Protein AF-R6TK01-F1 (afdb_monomer_lite)

Structure (mmCIF, N/CA/C/O backbone):
data_AF-R6TK01-F1
#
_entry.id   AF-R6TK01-F1
#
loop_
_atom_site.group_PDB
_atom_site.id
_atom_site.type_symbol
_atom_site.label_atom_id
_atom_site.label_alt_id
_atom_site.label_comp_id
_atom_site.label_asym_id
_atom_site.label_entity_id
_atom_site.label_seq_id
_atom_site.pdbx_PDB_ins_code
_atom_site.Cartn_x
_atom_site.Cartn_y
_atom_site.Cartn_z
_atom_site.occupancy
_atom_site.B_iso_or_equiv
_atom_site.auth_seq_id
_atom_site.auth_comp_id
_atom_site.auth_asym_id
_atom_site.auth_atom_id
_atom_site.pdbx_PDB_model_num
ATOM 1 N N . MET A 1 1 ? 11.593 -1.520 -11.233 1.00 55.06 1 MET A N 1
ATOM 2 C CA . MET A 1 1 ? 10.913 -2.634 -10.537 1.00 55.06 1 MET A CA 1
ATOM 3 C C . MET A 1 1 ? 9.438 -2.572 -10.895 1.00 55.06 1 MET A C 1
ATOM 5 O O . MET A 1 1 ? 8.769 -1.635 -10.474 1.00 55.06 1 MET A O 1
ATOM 9 N N . ILE A 1 2 ? 8.979 -3.482 -11.754 1.00 73.88 2 ILE A N 1
ATOM 10 C CA . ILE A 1 2 ? 7.575 -3.593 -12.165 1.00 73.88 2 ILE A CA 1
ATOM 11 C C . ILE A 1 2 ? 6.968 -4.636 -11.227 1.00 73.88 2 ILE A C 1
ATOM 13 O O . ILE A 1 2 ? 7.268 -5.815 -11.356 1.00 73.88 2 ILE A O 1
ATOM 17 N N . TYR A 1 3 ? 6.235 -4.190 -10.210 1.00 80.94 3 TYR A N 1
ATOM 18 C CA . TYR A 1 3 ? 5.462 -5.093 -9.357 1.00 80.94 3 TYR A CA 1
ATOM 19 C C . TYR A 1 3 ? 4.089 -5.310 -9.982 1.00 80.94 3 TYR A C 1
ATOM 21 O O . TYR A 1 3 ? 3.574 -4.422 -10.665 1.00 80.94 3 TYR A O 1
ATOM 29 N N . ASP A 1 4 ? 3.491 -6.464 -9.709 1.00 88.94 4 ASP A N 1
ATOM 30 C CA . ASP A 1 4 ? 2.203 -6.852 -10.273 1.00 88.94 4 ASP A CA 1
ATOM 31 C C . ASP A 1 4 ? 1.039 -6.179 -9.518 1.00 88.94 4 ASP A C 1
ATOM 33 O O . ASP A 1 4 ? 0.403 -6.737 -8.620 1.00 88.94 4 ASP A O 1
ATOM 37 N N . TRP A 1 5 ? 0.811 -4.898 -9.814 1.00 88.38 5 TRP A N 1
ATOM 38 C CA . TRP A 1 5 ? -0.169 -4.069 -9.105 1.00 88.38 5 TRP A CA 1
ATOM 39 C C . TRP A 1 5 ? -1.621 -4.491 -9.344 1.00 88.38 5 TRP A C 1
ATOM 41 O O . TRP A 1 5 ? -2.483 -4.198 -8.514 1.00 88.38 5 TRP A O 1
ATOM 51 N N . GLU A 1 6 ? -1.898 -5.204 -10.435 1.00 89.44 6 GLU A N 1
ATOM 52 C CA . GLU A 1 6 ? -3.208 -5.820 -10.650 1.00 89.44 6 GLU A CA 1
ATOM 53 C C . GLU A 1 6 ? -3.465 -6.914 -9.612 1.00 89.44 6 GLU A C 1
ATOM 55 O O . GLU A 1 6 ? -4.512 -6.917 -8.954 1.00 89.44 6 GLU A O 1
ATOM 60 N N . LYS A 1 7 ? -2.465 -7.773 -9.368 1.00 90.12 7 LYS A N 1
ATOM 61 C CA . LYS A 1 7 ? -2.513 -8.786 -8.307 1.00 90.12 7 LYS A CA 1
ATOM 62 C C . LYS A 1 7 ? -2.649 -8.138 -6.925 1.00 90.12 7 LYS A C 1
ATOM 64 O O . LYS A 1 7 ? -3.455 -8.596 -6.1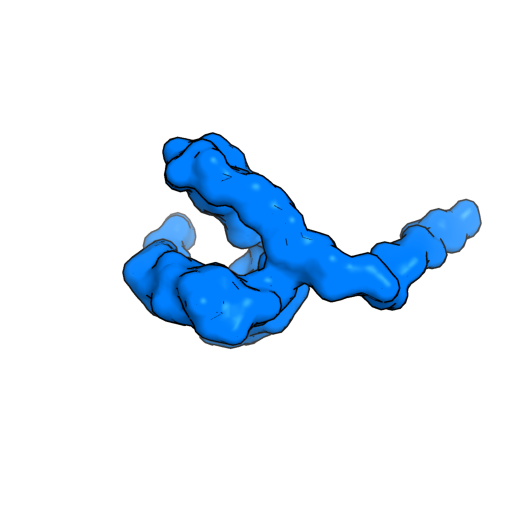17 1.00 90.12 7 LYS A O 1
ATOM 69 N N . ALA A 1 8 ? -1.952 -7.023 -6.680 1.00 89.81 8 ALA A N 1
ATOM 70 C CA . ALA A 1 8 ? -2.106 -6.237 -5.450 1.00 89.81 8 ALA A CA 1
ATOM 71 C C . ALA A 1 8 ? -3.562 -5.790 -5.221 1.00 89.81 8 ALA A C 1
ATOM 73 O O . ALA A 1 8 ? -4.079 -5.905 -4.112 1.00 89.81 8 ALA A O 1
ATOM 74 N N . GLY A 1 9 ? -4.241 -5.323 -6.275 1.00 89.50 9 GLY A N 1
ATOM 75 C CA . GLY A 1 9 ? -5.647 -4.913 -6.227 1.00 89.50 9 GLY A CA 1
ATOM 76 C C . GLY A 1 9 ? -6.612 -6.067 -5.953 1.00 89.50 9 GLY A C 1
ATOM 77 O O . GLY A 1 9 ? -7.598 -5.887 -5.241 1.00 89.50 9 GLY A O 1
ATOM 78 N N . VAL A 1 10 ? -6.337 -7.260 -6.488 1.00 92.19 10 VAL A N 1
ATOM 79 C CA . VAL A 1 10 ? -7.125 -8.471 -6.198 1.00 92.19 10 VAL A CA 1
ATOM 80 C C . VAL A 1 10 ? -7.001 -8.855 -4.725 1.00 92.19 10 VAL A C 1
ATOM 82 O O . VAL A 1 10 ? -8.022 -8.988 -4.058 1.00 92.19 10 VAL A O 1
ATOM 85 N N . LEU A 1 11 ? -5.775 -8.947 -4.206 1.00 89.75 11 LEU A N 1
ATOM 86 C CA . LEU A 1 11 ? -5.513 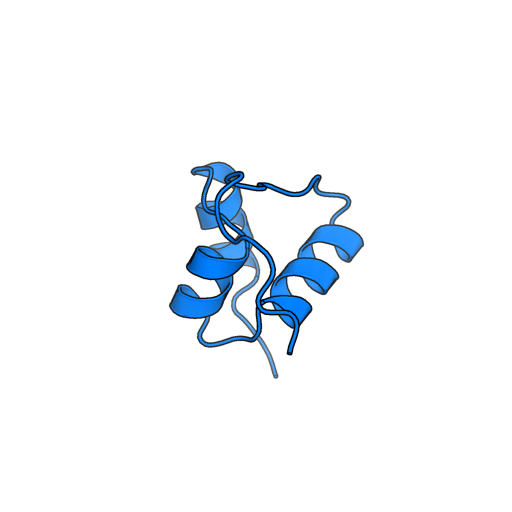-9.281 -2.801 1.00 89.75 11 LEU A CA 1
ATOM 87 C C . LEU A 1 11 ? -6.120 -8.235 -1.857 1.00 89.75 11 LEU A C 1
ATOM 89 O O . LEU A 1 11 ? -6.818 -8.573 -0.905 1.00 89.75 11 LEU A O 1
ATOM 93 N N . TYR A 1 12 ? -5.944 -6.950 -2.170 1.00 89.69 12 TYR A N 1
ATOM 94 C CA . TYR A 1 12 ? -6.544 -5.862 -1.400 1.00 89.69 12 TYR A CA 1
ATOM 95 C C . TYR A 1 12 ? -8.076 -5.973 -1.337 1.00 89.69 12 TYR A C 1
ATOM 97 O O . TYR A 1 12 ? -8.663 -5.805 -0.269 1.00 89.69 12 TYR A O 1
ATOM 105 N N . ARG A 1 13 ? -8.734 -6.304 -2.459 1.00 87.81 13 ARG A N 1
ATOM 106 C CA . ARG A 1 13 ? -10.192 -6.526 -2.506 1.00 87.81 13 ARG A CA 1
ATOM 107 C C . ARG A 1 13 ? -10.642 -7.770 -1.741 1.00 87.81 13 ARG A C 1
ATOM 109 O O . ARG A 1 13 ? -11.775 -7.795 -1.277 1.00 87.81 13 ARG A O 1
ATOM 116 N N . GLN A 1 14 ? -9.773 -8.765 -1.581 1.00 88.88 14 GLN A N 1
ATOM 117 C CA . GLN A 1 14 ? -10.018 -9.920 -0.711 1.00 88.88 14 GLN A CA 1
ATOM 118 C C . GLN A 1 14 ? -9.875 -9.579 0.784 1.00 88.88 14 GLN A C 1
ATOM 120 O O . GLN A 1 14 ? -10.177 -10.415 1.629 1.00 88.88 14 GLN A O 1
ATOM 125 N N . GLY A 1 15 ? -9.456 -8.353 1.122 1.00 87.44 15 GLY A N 1
ATOM 126 C CA . GLY A 1 15 ? -9.240 -7.917 2.501 1.00 87.44 15 GLY A CA 1
ATOM 127 C C . GLY A 1 15 ? -7.839 -8.221 3.029 1.00 87.44 15 GLY A C 1
ATOM 128 O O . GLY A 1 15 ? -7.606 -8.097 4.231 1.00 87.44 15 GLY A O 1
ATOM 129 N N . GLU A 1 16 ? -6.897 -8.591 2.154 1.00 86.69 16 GLU A N 1
ATOM 130 C CA . GLU A 1 16 ? -5.511 -8.817 2.555 1.00 86.69 16 GLU A CA 1
ATOM 131 C C . GLU A 1 16 ? -4.855 -7.532 3.070 1.00 86.69 16 GLU A C 1
ATOM 133 O O . GLU A 1 16 ? -5.142 -6.411 2.626 1.00 86.69 16 GLU A O 1
ATOM 138 N N . SER A 1 17 ? -3.938 -7.712 4.019 1.00 85.50 17 SER A N 1
ATOM 139 C CA . SER A 1 17 ? -3.161 -6.618 4.602 1.00 85.50 17 SER A CA 1
ATOM 140 C C . SER A 1 17 ? -1.977 -6.228 3.715 1.00 85.50 17 SER A C 1
ATOM 142 O O . SER A 1 17 ? -1.438 -7.053 2.975 1.00 85.50 17 SER A O 1
ATOM 144 N N . ASP A 1 18 ? -1.484 -4.993 3.855 1.00 85.44 18 ASP A N 1
ATOM 145 C CA . ASP A 1 18 ? -0.304 -4.509 3.117 1.00 85.44 18 ASP A CA 1
ATOM 146 C C . ASP A 1 18 ? 0.921 -5.443 3.288 1.00 85.44 18 ASP A C 1
ATOM 148 O O . ASP A 1 18 ? 1.748 -5.566 2.384 1.00 85.44 18 ASP A O 1
ATOM 152 N N . GLY A 1 19 ? 1.029 -6.131 4.435 1.00 86.62 19 GLY A N 1
ATOM 153 C CA . GLY A 1 19 ? 2.077 -7.113 4.722 1.00 86.62 19 GLY A CA 1
ATOM 154 C C . GLY A 1 19 ? 1.940 -8.399 3.904 1.00 86.62 19 GLY A C 1
ATOM 155 O O . GLY A 1 19 ? 2.915 -8.833 3.287 1.00 86.62 19 GLY A O 1
ATOM 156 N N . ALA A 1 20 ? 0.737 -8.971 3.845 1.00 87.56 20 ALA A N 1
ATOM 157 C CA . ALA A 1 20 ? 0.455 -10.162 3.047 1.00 87.56 20 ALA A CA 1
ATOM 158 C C . ALA A 1 20 ? 0.605 -9.879 1.546 1.00 87.56 20 ALA A C 1
ATOM 160 O O . ALA A 1 20 ? 1.311 -10.607 0.849 1.00 87.56 20 ALA A O 1
ATOM 161 N N . ILE A 1 21 ? 0.074 -8.741 1.090 1.00 89.50 21 ILE A N 1
ATOM 162 C CA . ILE A 1 21 ? 0.259 -8.242 -0.277 1.00 89.50 21 ILE A CA 1
ATOM 163 C C . ILE A 1 21 ? 1.753 -8.089 -0.590 1.00 89.50 21 ILE A C 1
ATOM 165 O O . ILE A 1 21 ? 2.212 -8.501 -1.652 1.00 89.50 21 ILE A O 1
ATOM 169 N N . SER A 1 22 ? 2.542 -7.545 0.345 1.00 90.00 22 SER A N 1
ATOM 170 C CA . SER A 1 22 ? 3.982 -7.367 0.130 1.00 90.00 22 SER A CA 1
ATOM 171 C C . SER A 1 22 ? 4.741 -8.690 0.031 1.00 90.00 22 SER A C 1
ATOM 173 O O . SER A 1 22 ? 5.602 -8.833 -0.834 1.00 90.00 22 SER A O 1
ATOM 175 N N . ARG A 1 23 ? 4.377 -9.683 0.852 1.00 89.44 23 ARG A N 1
ATOM 176 C CA . ARG A 1 23 ? 4.965 -11.027 0.808 1.00 89.44 23 ARG A CA 1
ATOM 177 C C . ARG A 1 23 ? 4.651 -11.731 -0.510 1.00 89.44 23 ARG A C 1
ATOM 179 O O . ARG A 1 23 ? 5.545 -12.326 -1.099 1.00 89.44 23 ARG A O 1
ATOM 186 N N . GLU A 1 24 ? 3.414 -11.611 -0.975 1.00 90.38 24 GLU A N 1
ATOM 187 C CA . GLU A 1 24 ? 2.935 -12.272 -2.190 1.00 90.38 24 GLU A CA 1
ATOM 188 C C . GLU A 1 24 ? 3.476 -11.635 -3.478 1.00 90.38 24 GLU A C 1
ATOM 190 O O . GLU A 1 24 ? 3.691 -12.311 -4.482 1.00 90.38 24 GLU A O 1
ATOM 195 N N . LEU A 1 25 ? 3.735 -10.327 -3.448 1.00 88.81 25 LEU A N 1
ATOM 196 C CA . LEU A 1 25 ? 4.365 -9.593 -4.549 1.00 88.81 25 LEU A CA 1
ATOM 197 C C . LEU A 1 25 ? 5.899 -9.601 -4.477 1.00 88.81 25 LEU A C 1
ATOM 199 O O . LEU A 1 25 ? 6.546 -9.021 -5.349 1.00 88.81 25 LEU A O 1
ATOM 203 N N . GLY A 1 26 ? 6.487 -10.181 -3.423 1.00 89.38 26 GLY A N 1
ATOM 204 C CA . GLY A 1 26 ? 7.930 -10.127 -3.172 1.00 89.38 26 GLY A CA 1
ATOM 205 C C . GLY A 1 26 ? 8.468 -8.699 -3.021 1.00 89.38 26 GLY A C 1
ATOM 206 O O . GLY A 1 26 ? 9.615 -8.424 -3.368 1.00 89.38 26 GLY A O 1
ATOM 207 N N . CYS A 1 27 ? 7.638 -7.766 -2.552 1.00 87.69 27 CYS A N 1
ATOM 208 C CA . CYS A 1 27 ? 7.979 -6.354 -2.426 1.00 87.69 27 CYS A CA 1
ATO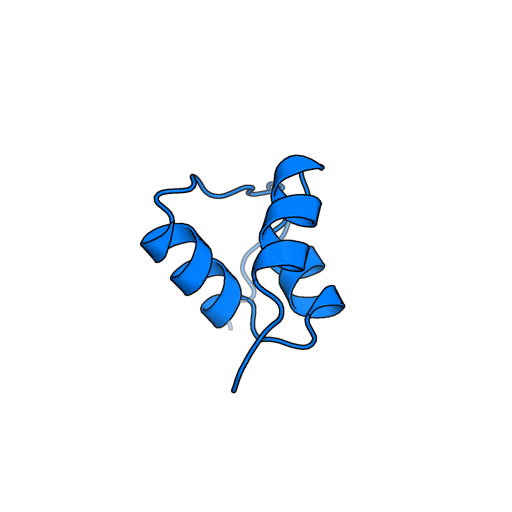M 209 C C . CYS A 1 27 ? 8.020 -5.912 -0.959 1.00 87.69 27 CYS A C 1
ATOM 211 O O . CYS A 1 27 ? 7.724 -6.665 -0.034 1.00 87.69 27 CYS A O 1
ATOM 213 N N . THR A 1 28 ? 8.416 -4.663 -0.716 1.00 87.62 28 THR A N 1
ATOM 214 C CA . THR A 1 28 ? 8.392 -4.109 0.642 1.00 87.62 28 THR A CA 1
ATOM 215 C C . THR A 1 28 ? 6.997 -3.597 0.985 1.00 87.62 28 THR A C 1
ATOM 217 O O . THR A 1 28 ? 6.311 -3.017 0.142 1.00 87.62 28 THR A O 1
ATOM 220 N N . SER A 1 29 ? 6.592 -3.688 2.252 1.00 84.88 29 SER A N 1
ATOM 221 C CA . SER A 1 29 ? 5.309 -3.127 2.712 1.00 84.88 29 SER A CA 1
ATOM 222 C C . SER A 1 29 ? 5.208 -1.615 2.459 1.00 84.88 29 SER A C 1
ATOM 224 O O . SER A 1 29 ? 4.122 -1.073 2.270 1.00 84.88 29 SER A O 1
ATOM 226 N N . LYS A 1 30 ? 6.352 -0.919 2.363 1.00 87.38 30 LYS A N 1
ATOM 227 C CA . LYS A 1 30 ? 6.413 0.492 1.961 1.00 87.38 30 LYS A CA 1
ATOM 228 C C . LYS A 1 30 ? 6.045 0.706 0.489 1.00 87.38 30 LYS A C 1
ATOM 230 O O . LYS A 1 30 ? 5.387 1.697 0.179 1.00 87.38 30 LYS A O 1
ATOM 235 N N . ALA A 1 31 ? 6.426 -0.210 -0.402 1.00 89.44 31 ALA A N 1
ATOM 236 C CA . ALA A 1 31 ? 6.017 -0.170 -1.804 1.00 89.44 31 ALA A CA 1
ATOM 237 C C . ALA A 1 31 ? 4.497 -0.346 -1.939 1.00 89.44 31 ALA A C 1
ATOM 239 O O . ALA A 1 31 ? 3.863 0.453 -2.629 1.00 89.44 31 ALA A O 1
ATOM 240 N N . VAL A 1 32 ? 3.908 -1.304 -1.212 1.00 89.44 32 VAL A N 1
ATOM 241 C CA . VAL A 1 32 ? 2.447 -1.501 -1.162 1.00 89.44 32 VAL A CA 1
ATOM 242 C C . VAL A 1 32 ? 1.743 -0.269 -0.601 1.00 89.44 32 VAL A C 1
ATOM 244 O O . VAL A 1 32 ? 0.817 0.241 -1.223 1.00 89.44 32 VAL A O 1
ATOM 247 N N . GLY A 1 33 ? 2.234 0.291 0.509 1.00 89.75 33 GLY A N 1
ATOM 248 C CA . GLY A 1 33 ? 1.674 1.515 1.085 1.00 89.75 33 GLY A CA 1
ATOM 249 C C . GLY A 1 33 ? 1.731 2.717 0.132 1.00 89.75 33 GLY A C 1
ATOM 250 O O . GLY A 1 33 ? 0.794 3.514 0.089 1.00 89.75 33 GLY A O 1
ATOM 251 N N . ASN A 1 34 ? 2.797 2.847 -0.665 1.00 90.38 34 ASN A N 1
ATOM 252 C CA . ASN A 1 34 ? 2.894 3.881 -1.697 1.00 90.38 34 ASN A CA 1
ATOM 253 C C . ASN A 1 34 ? 1.919 3.634 -2.854 1.00 90.38 34 ASN A C 1
ATOM 255 O O . ASN A 1 34 ? 1.256 4.574 -3.285 1.00 90.38 34 ASN A O 1
ATOM 259 N N . TRP A 1 35 ? 1.800 2.400 -3.345 1.00 90.56 35 TRP A N 1
ATOM 260 C CA . TRP A 1 35 ? 0.815 2.042 -4.371 1.00 90.56 35 TRP A CA 1
ATOM 261 C C . TRP A 1 35 ? -0.613 2.318 -3.902 1.00 90.56 35 TRP A C 1
ATOM 263 O O . TRP A 1 35 ? -1.358 3.010 -4.591 1.00 90.56 35 TRP A O 1
ATOM 273 N N . ARG A 1 36 ? -0.948 1.891 -2.684 1.00 90.69 36 ARG A N 1
ATOM 274 C CA . ARG A 1 36 ? -2.242 2.125 -2.046 1.00 90.69 36 ARG A CA 1
ATOM 275 C C . ARG A 1 36 ? -2.587 3.616 -2.005 1.00 90.69 36 ARG A C 1
ATOM 277 O O . ARG A 1 36 ? -3.674 4.007 -2.415 1.00 90.69 36 ARG A O 1
ATOM 284 N N . LYS A 1 37 ? -1.632 4.458 -1.586 1.00 88.81 37 LYS A N 1
ATOM 285 C CA . LYS A 1 37 ? -1.776 5.925 -1.593 1.00 88.81 37 LYS A CA 1
ATOM 286 C C . LYS A 1 37 ? -1.961 6.496 -2.998 1.00 88.81 37 LYS A C 1
ATOM 288 O O . LYS A 1 37 ? -2.805 7.364 -3.177 1.00 88.81 37 LYS A O 1
ATOM 293 N N . ARG A 1 38 ? -1.199 6.015 -3.988 1.00 89.38 38 ARG A N 1
ATOM 294 C CA . ARG A 1 38 ? -1.336 6.446 -5.393 1.00 89.38 38 ARG A CA 1
ATOM 295 C C . ARG A 1 38 ? -2.697 6.070 -5.981 1.00 89.38 38 ARG A C 1
ATOM 297 O O . ARG A 1 38 ? -3.202 6.810 -6.811 1.00 89.38 38 ARG A O 1
ATOM 304 N N . MET A 1 39 ? -3.278 4.963 -5.526 1.00 87.06 39 MET A N 1
ATOM 305 C CA . MET A 1 39 ? -4.609 4.494 -5.921 1.00 87.06 39 MET A CA 1
ATOM 306 C C . MET A 1 39 ? -5.747 5.078 -5.065 1.00 87.06 39 MET A C 1
ATOM 308 O O . MET A 1 39 ? -6.904 4.749 -5.297 1.00 87.06 39 MET A O 1
ATOM 312 N N . GLY A 1 40 ? -5.448 5.914 -4.061 1.00 88.88 40 GLY A N 1
ATOM 313 C CA . GLY A 1 40 ? -6.462 6.491 -3.168 1.00 88.88 40 GLY A CA 1
ATOM 314 C C . GLY A 1 40 ? -7.147 5.478 -2.241 1.00 88.88 40 GLY A C 1
ATOM 315 O O . GLY A 1 40 ? -8.207 5.763 -1.692 1.00 88.88 40 GLY A O 1
ATOM 316 N N . LEU A 1 41 ? -6.561 4.295 -2.055 1.00 87.00 41 LEU A N 1
ATOM 317 C CA . LEU A 1 41 ? -7.151 3.216 -1.267 1.00 87.00 41 LEU A CA 1
ATOM 318 C C . LEU A 1 41 ? -6.898 3.434 0.238 1.00 87.00 41 LEU A C 1
ATOM 320 O O . LEU A 1 41 ? -5.784 3.809 0.624 1.00 87.00 41 LEU A O 1
ATOM 324 N N . PRO A 1 42 ? -7.872 3.188 1.130 1.00 83.56 42 PRO A N 1
ATOM 325 C CA . PRO A 1 42 ? -7.651 3.241 2.573 1.00 83.56 42 PRO A CA 1
ATOM 326 C C . PRO A 1 42 ? -6.800 2.054 3.052 1.00 83.56 42 PRO A C 1
ATOM 328 O O . PRO A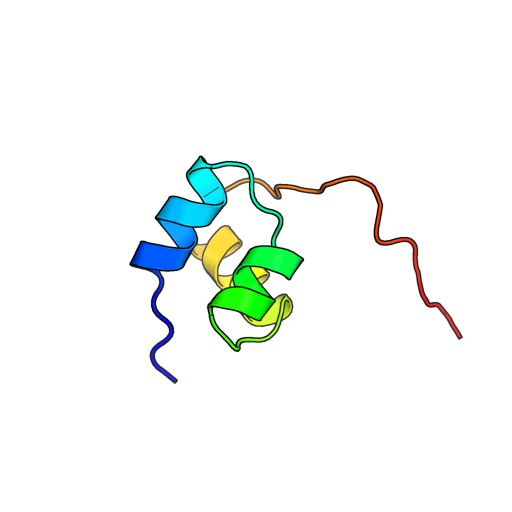 1 42 ? -6.755 1.012 2.4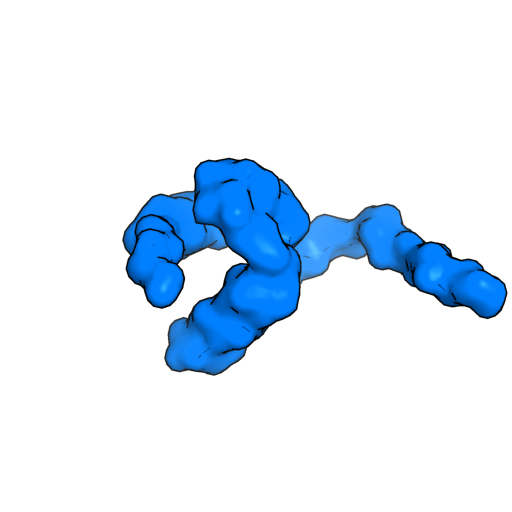05 1.00 83.56 42 PRO A O 1
ATOM 331 N N . PRO A 1 43 ? -6.068 2.181 4.163 1.00 77.00 43 PRO A N 1
ATOM 332 C CA . PRO A 1 43 ? -5.259 1.081 4.670 1.00 77.00 43 PRO A CA 1
ATOM 333 C C . PRO A 1 43 ? -6.114 -0.073 5.195 1.00 77.00 43 PRO A C 1
ATOM 335 O O . PRO A 1 43 ? -6.912 0.118 6.109 1.00 77.00 43 PRO A O 1
ATOM 338 N N . ASN A 1 44 ? -5.853 -1.281 4.692 1.00 74.19 44 ASN A N 1
ATOM 339 C CA . ASN A 1 44 ? -6.339 -2.522 5.293 1.00 74.19 44 ASN A CA 1
ATOM 340 C C . ASN A 1 44 ? -5.416 -2.894 6.460 1.00 74.19 44 ASN A C 1
ATOM 342 O O . ASN A 1 44 ? -4.556 -3.774 6.360 1.00 74.19 44 ASN A O 1
ATOM 346 N N . TYR A 1 45 ? -5.535 -2.160 7.568 1.00 63.03 45 TYR A N 1
ATOM 347 C CA . TYR A 1 45 ? -4.857 -2.534 8.802 1.00 63.03 45 TYR A CA 1
ATOM 348 C C . TYR A 1 45 ? -5.625 -3.691 9.445 1.00 63.03 45 TYR A C 1
ATOM 350 O O . TYR A 1 45 ? -6.587 -3.468 10.175 1.00 63.03 45 TYR A O 1
ATOM 358 N N . GLN A 1 46 ? -5.160 -4.928 9.249 1.00 56.66 46 GLN A N 1
ATOM 359 C CA . GLN A 1 46 ? -5.351 -5.910 10.310 1.00 56.66 46 GLN A CA 1
ATOM 360 C C . GLN A 1 46 ? -4.524 -5.422 11.498 1.00 56.66 46 GLN A C 1
ATOM 362 O O . GLN A 1 46 ? -3.291 -5.415 11.483 1.00 56.66 46 GLN A O 1
ATOM 367 N N . GLN A 1 47 ? -5.239 -4.882 12.477 1.00 48.91 47 GLN A N 1
ATOM 368 C CA . GLN A 1 47 ? -4.749 -4.306 13.716 1.00 48.91 47 GLN A CA 1
ATOM 369 C C . GLN A 1 47 ? -4.008 -5.376 14.533 1.00 48.91 47 GLN A C 1
ATOM 371 O O . GLN A 1 47 ? -4.557 -5.965 15.453 1.00 48.91 47 GLN A O 1
ATOM 376 N N . GLY A 1 48 ? -2.763 -5.677 14.159 1.00 47.75 48 GLY A N 1
ATOM 377 C CA . GLY A 1 48 ? -1.997 -6.757 14.785 1.00 47.75 48 GLY A CA 1
ATOM 378 C C . GLY A 1 48 ? -0.481 -6.616 14.702 1.00 47.75 48 GLY A C 1
ATOM 379 O O . GLY A 1 48 ? 0.215 -7.128 15.574 1.00 47.75 48 GLY A O 1
ATOM 380 N N . MET A 1 49 ? 0.067 -5.870 13.735 1.00 52.09 49 MET A N 1
ATOM 381 C CA . MET A 1 49 ? 1.515 -5.642 13.686 1.00 52.09 49 MET A CA 1
ATOM 382 C C . MET A 1 49 ? 1.903 -4.488 14.617 1.00 52.09 49 MET A C 1
ATOM 384 O O . MET A 1 49 ? 2.140 -3.349 14.212 1.00 52.09 49 MET A O 1
ATOM 388 N N . GLN A 1 50 ? 1.893 -4.802 15.912 1.00 53.81 50 GLN A N 1
ATOM 389 C CA . GLN A 1 50 ? 2.433 -3.958 16.963 1.00 53.81 50 GLN A CA 1
ATOM 390 C C . GLN A 1 50 ? 3.899 -3.613 16.684 1.00 53.81 50 GLN A C 1
ATOM 392 O O . GLN A 1 50 ? 4.689 -4.410 16.175 1.00 53.81 50 GLN A O 1
ATOM 397 N N . LYS A 1 51 ? 4.224 -2.375 17.057 1.00 49.88 51 LYS A N 1
ATOM 398 C CA . LYS A 1 51 ? 5.541 -1.744 17.046 1.00 49.88 51 LYS A CA 1
ATOM 399 C C . LYS A 1 51 ? 6.634 -2.726 17.482 1.00 49.88 51 LYS A C 1
ATOM 401 O O . LYS A 1 51 ? 6.657 -3.141 18.634 1.00 49.88 51 LYS A O 1
ATOM 406 N N . ARG A 1 52 ? 7.619 -2.972 16.620 1.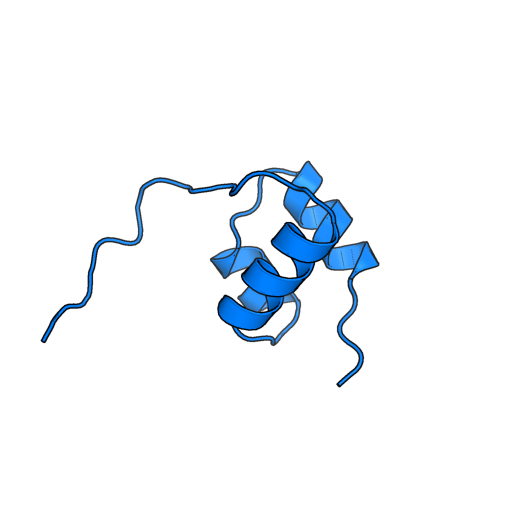00 50.62 52 ARG A N 1
ATOM 407 C CA . ARG A 1 52 ? 8.979 -3.237 17.103 1.00 50.62 52 ARG A CA 1
ATOM 408 C C . ARG A 1 52 ? 9.718 -1.907 17.113 1.00 50.62 52 ARG A C 1
ATOM 410 O O . ARG A 1 52 ? 10.263 -1.479 16.101 1.00 50.62 52 ARG A O 1
ATOM 417 N N . LYS A 1 53 ? 9.604 -1.212 18.244 1.00 43.84 53 LYS A N 1
ATOM 418 C CA . LYS A 1 53 ? 10.497 -0.114 18.619 1.00 43.84 53 LYS A CA 1
ATOM 419 C C . LYS A 1 53 ? 11.725 -0.765 19.286 1.00 43.84 53 LYS A C 1
ATOM 421 O O . LYS A 1 53 ? 11.491 -1.682 20.074 1.00 43.84 53 LYS A O 1
ATOM 426 N N . PRO A 1 54 ? 12.969 -0.378 18.960 1.00 54.59 54 PRO A N 1
ATOM 427 C CA . PRO A 1 54 ? 14.099 -0.668 19.837 1.00 54.59 54 PRO A CA 1
ATOM 428 C C . PRO A 1 54 ? 13.943 0.055 21.182 1.00 54.59 54 PRO A C 1
ATOM 430 O O . PRO A 1 54 ? 13.265 1.115 21.220 1.00 54.59 54 PRO A O 1
#

Foldseek 3Di:
DDFPVVVLVVCVVVLHALVVSCVVRVHDSVVSVVSCVVVVHDGSDPPDPDDPDD

Sequence (54 aa):
MIYDWEKAGVLYRQGESDGAISRELGCTSKAVGNWRKRMGLPPNYQQGMQKRKP

Radius of gyration: 11.03 Å; chains: 1; bounding box: 24×19×32 Å

pLDDT: mean 80.3, std 14.72, range [43.84, 92.19]

Secondary structure (DSSP, 8-state):
----HHHHHHHHHTT--HHHHHHHTTS-HHHHHHHHHHTTPPP---TT------